Protein AF-A0A835GYW3-F1 (afdb_monomer)

Structure (mmCIF, N/CA/C/O backbone):
data_AF-A0A835GYW3-F1
#
_entry.id   AF-A0A835GYW3-F1
#
loop_
_atom_site.group_PDB
_atom_site.id
_atom_site.type_symbol
_atom_site.label_atom_id
_atom_site.label_alt_id
_atom_site.label_comp_id
_atom_site.label_asym_id
_atom_site.label_entity_id
_atom_site.label_seq_id
_atom_site.pdbx_PDB_ins_code
_atom_site.Cartn_x
_atom_site.Cartn_y
_atom_site.Cartn_z
_atom_site.occupancy
_atom_site.B_iso_or_equiv
_atom_site.auth_seq_id
_atom_site.auth_comp_id
_atom_site.auth_asym_id
_atom_site.auth_atom_id
_atom_site.pdbx_PDB_model_num
ATOM 1 N N . MET A 1 1 ? 26.606 41.442 0.304 1.00 38.06 1 MET A N 1
ATOM 2 C CA . MET A 1 1 ? 25.178 41.059 0.370 1.00 38.06 1 MET A CA 1
ATOM 3 C C . MET A 1 1 ? 25.011 39.679 -0.252 1.00 38.06 1 MET A C 1
ATOM 5 O O . MET A 1 1 ? 25.643 39.405 -1.262 1.00 38.06 1 MET A O 1
ATOM 9 N N . MET A 1 2 ? 24.256 38.820 0.438 1.00 37.53 2 MET A N 1
ATOM 10 C CA . MET A 1 2 ? 23.998 37.397 0.180 1.00 37.53 2 MET A CA 1
ATOM 11 C C . MET A 1 2 ? 23.360 37.100 -1.182 1.00 37.53 2 MET A C 1
ATOM 13 O O . MET A 1 2 ? 22.535 37.864 -1.668 1.00 37.53 2 MET A O 1
ATOM 17 N N . GLY A 1 3 ? 23.651 35.906 -1.697 1.00 36.19 3 GLY A N 1
ATOM 18 C CA . GLY A 1 3 ? 22.888 35.249 -2.753 1.00 36.19 3 GLY A CA 1
ATOM 19 C C . GLY A 1 3 ? 23.089 33.738 -2.671 1.00 36.19 3 GLY A C 1
ATOM 20 O O . GLY A 1 3 ? 23.813 33.161 -3.472 1.00 36.19 3 GLY A O 1
ATOM 21 N N . VAL A 1 4 ? 22.514 33.103 -1.647 1.00 43.41 4 VAL A N 1
ATOM 22 C CA . VAL A 1 4 ? 22.511 31.640 -1.505 1.00 43.41 4 VAL A CA 1
ATOM 23 C C . VAL A 1 4 ? 21.484 31.075 -2.487 1.00 43.41 4 VAL A C 1
ATOM 25 O O . VAL A 1 4 ? 20.283 31.253 -2.299 1.00 43.41 4 VAL A O 1
ATOM 28 N N . ALA A 1 5 ? 21.939 30.391 -3.537 1.00 41.69 5 ALA A N 1
ATOM 29 C CA . ALA A 1 5 ? 21.066 29.623 -4.419 1.00 41.69 5 ALA A CA 1
ATOM 30 C C . ALA A 1 5 ? 20.698 28.288 -3.745 1.00 41.69 5 ALA A C 1
ATOM 32 O O . ALA A 1 5 ? 21.351 27.267 -3.949 1.00 41.69 5 ALA A O 1
ATOM 33 N N . MET A 1 6 ? 19.651 28.297 -2.919 1.00 50.19 6 MET A N 1
ATOM 34 C CA . MET A 1 6 ? 18.930 27.081 -2.534 1.00 50.19 6 MET A CA 1
ATOM 35 C C . MET A 1 6 ? 17.898 26.757 -3.618 1.00 50.19 6 MET A C 1
ATOM 37 O O . MET A 1 6 ? 17.053 27.591 -3.933 1.00 50.19 6 MET A O 1
ATOM 41 N N . GLY A 1 7 ? 17.937 25.548 -4.186 1.00 43.59 7 GLY A N 1
ATOM 42 C CA . GLY A 1 7 ? 16.857 25.083 -5.067 1.00 43.59 7 GLY A CA 1
ATOM 43 C C . GLY A 1 7 ? 17.229 23.982 -6.060 1.00 43.59 7 GLY A C 1
ATOM 44 O O . GLY A 1 7 ? 16.914 24.102 -7.242 1.00 43.59 7 GLY A O 1
ATOM 45 N N . GLY A 1 8 ? 17.916 22.924 -5.616 1.00 43.34 8 GLY A N 1
ATOM 46 C CA . GLY A 1 8 ? 18.400 21.851 -6.498 1.00 43.34 8 GLY A CA 1
ATOM 47 C C . GLY A 1 8 ? 17.656 20.513 -6.424 1.00 43.34 8 GLY A C 1
ATOM 48 O O . GLY A 1 8 ? 17.867 19.669 -7.290 1.00 43.34 8 GLY A O 1
ATOM 49 N N . GLU A 1 9 ? 16.791 20.282 -5.434 1.00 49.44 9 GLU A N 1
ATOM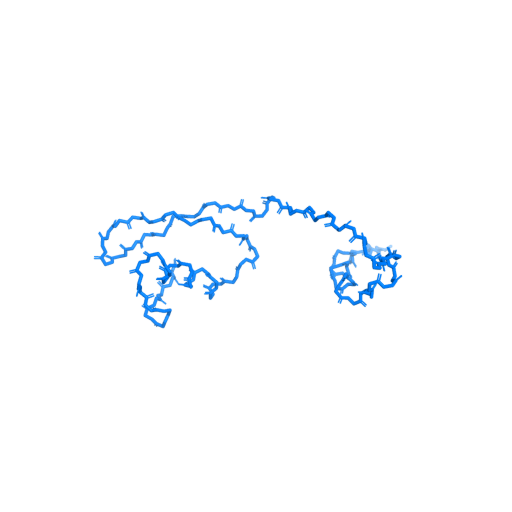 50 C CA . GLU A 1 9 ? 16.297 18.918 -5.165 1.00 49.44 9 GLU A CA 1
ATOM 51 C C . GLU A 1 9 ? 14.938 18.602 -5.816 1.00 49.44 9 GLU A C 1
ATOM 53 O O . GLU A 1 9 ? 14.677 17.458 -6.179 1.00 49.44 9 GLU A O 1
ATOM 58 N N . GLY A 1 10 ? 14.111 19.611 -6.118 1.00 41.16 10 GLY A N 1
ATOM 59 C CA . GLY A 1 10 ? 12.774 19.405 -6.704 1.00 41.16 10 GLY A CA 1
ATOM 60 C C . GLY A 1 10 ? 12.733 19.093 -8.210 1.00 41.16 10 GLY A C 1
ATOM 61 O O . GLY A 1 10 ? 11.715 18.625 -8.717 1.00 41.16 10 GLY A O 1
ATOM 62 N N . LYS A 1 11 ? 13.820 19.332 -8.961 1.00 39.75 11 LYS A N 1
ATOM 63 C CA . LYS A 1 11 ? 13.852 19.122 -10.427 1.00 39.75 11 LYS A CA 1
ATOM 64 C C . LYS 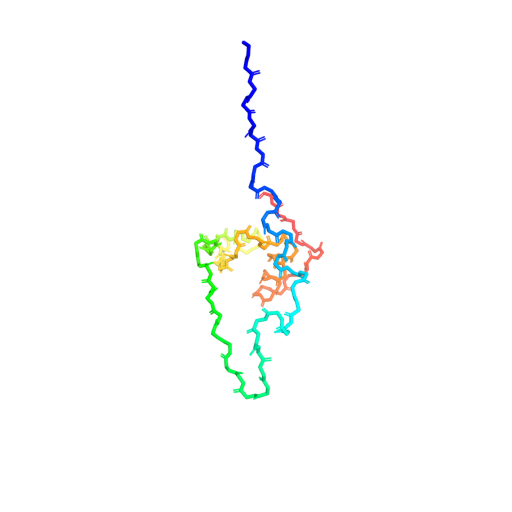A 1 11 ? 14.366 17.745 -10.854 1.00 39.75 11 LYS A C 1
ATOM 66 O O . LYS A 1 11 ? 14.198 17.373 -12.014 1.00 39.75 11 LYS A O 1
ATOM 71 N N . LYS A 1 12 ? 14.980 16.978 -9.947 1.00 47.44 12 LYS A N 1
ATOM 72 C CA . LYS A 1 12 ? 15.640 15.711 -10.299 1.00 47.44 12 LYS A CA 1
ATOM 73 C C . LYS A 1 12 ? 14.648 14.559 -10.499 1.00 47.44 12 LYS A C 1
ATOM 75 O O . LYS A 1 12 ? 14.888 13.701 -11.340 1.00 47.44 12 LYS A O 1
ATOM 80 N N . GLN A 1 13 ? 13.508 14.586 -9.805 1.00 48.38 13 GLN A N 1
ATOM 81 C CA . GLN A 1 13 ? 12.519 13.503 -9.861 1.00 48.38 13 GLN A CA 1
ATOM 82 C C . GLN A 1 13 ? 11.666 13.514 -11.144 1.00 48.38 13 GLN A C 1
ATOM 84 O O . GLN A 1 13 ? 11.294 12.454 -11.633 1.00 48.38 13 GLN A O 1
ATOM 89 N N . ARG A 1 14 ? 11.384 14.693 -11.724 1.00 47.81 14 ARG A N 1
ATOM 90 C CA . ARG A 1 14 ? 10.538 14.816 -12.931 1.00 47.81 14 ARG A CA 1
ATOM 91 C C . ARG A 1 14 ? 11.177 14.235 -14.195 1.00 47.81 14 ARG A C 1
ATOM 93 O O . ARG A 1 14 ? 10.464 13.701 -15.030 1.00 47.81 14 ARG A O 1
ATOM 100 N N . ARG A 1 15 ? 12.508 14.296 -14.315 1.00 58.47 15 ARG A N 1
ATOM 101 C CA . ARG A 1 15 ? 13.217 13.889 -15.540 1.00 58.47 15 ARG A CA 1
ATOM 102 C C . ARG A 1 15 ? 13.200 12.382 -15.798 1.00 58.47 15 ARG A C 1
ATOM 104 O O . ARG A 1 15 ? 13.288 11.992 -16.950 1.00 58.47 15 ARG A O 1
ATOM 111 N N . GLN A 1 16 ? 13.074 11.545 -14.765 1.00 59.78 16 GLN A N 1
ATOM 112 C CA . GLN A 1 16 ? 13.199 10.087 -14.920 1.00 59.78 16 GLN A CA 1
ATOM 113 C C . GLN A 1 16 ? 12.041 9.458 -15.712 1.00 59.78 16 GLN A C 1
ATOM 115 O O . GLN A 1 16 ? 12.259 8.492 -16.433 1.00 59.78 16 GLN A O 1
ATOM 120 N N . ASN A 1 17 ? 10.828 10.018 -15.629 1.00 61.12 17 ASN A N 1
ATOM 121 C CA . ASN A 1 17 ? 9.649 9.457 -16.305 1.00 61.12 17 ASN A CA 1
ATOM 122 C C . ASN A 1 17 ? 9.512 9.887 -17.777 1.00 61.12 17 ASN A C 1
ATOM 124 O O . ASN A 1 17 ? 8.608 9.417 -18.462 1.00 61.12 17 ASN A O 1
ATOM 128 N N . GLU A 1 18 ? 10.376 10.783 -18.258 1.00 79.81 18 GLU A N 1
ATOM 129 C CA . GLU A 1 18 ? 10.352 11.307 -19.633 1.00 79.81 18 GLU A CA 1
ATOM 130 C C . GLU A 1 18 ? 11.446 10.687 -20.522 1.00 79.81 18 GLU A C 1
ATOM 132 O O . GLU A 1 18 ? 11.483 10.945 -21.726 1.00 79.81 18 GLU A O 1
ATOM 137 N N . GLN A 1 19 ? 12.337 9.868 -19.952 1.00 85.94 19 GLN A N 1
ATOM 138 C CA . GLN A 1 19 ? 13.408 9.198 -20.695 1.00 85.94 19 GLN A CA 1
ATOM 139 C C . GLN A 1 19 ? 12.851 8.005 -21.480 1.00 85.94 19 GLN A C 1
ATOM 141 O O . GLN A 1 19 ? 12.037 7.228 -20.975 1.00 85.94 19 GLN A O 1
ATOM 146 N N . LYS A 1 20 ? 13.285 7.849 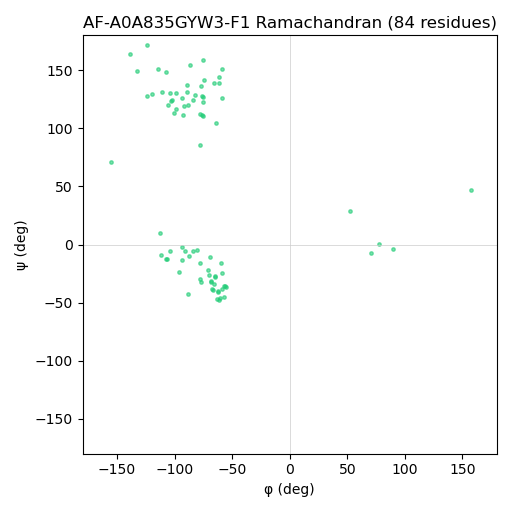-22.732 1.00 88.44 20 LYS A N 1
ATOM 147 C CA . LYS A 1 20 ? 12.860 6.758 -23.613 1.00 88.44 20 LYS A CA 1
ATOM 148 C C . LYS A 1 20 ? 13.734 5.528 -23.387 1.00 88.44 20 LYS A C 1
ATOM 150 O O . LYS A 1 20 ? 14.901 5.633 -23.037 1.00 88.44 20 LYS A O 1
ATOM 155 N N . VAL A 1 21 ? 13.198 4.346 -23.689 1.00 89.00 21 VAL A N 1
ATOM 156 C CA . VAL A 1 21 ? 13.926 3.061 -23.600 1.00 89.00 21 VAL A CA 1
ATOM 157 C C . VAL A 1 21 ? 15.226 3.071 -24.423 1.00 89.00 21 VAL A C 1
ATOM 159 O O . VAL A 1 21 ? 16.240 2.535 -23.982 1.00 89.00 21 VAL A O 1
ATOM 162 N N . VAL A 1 22 ? 15.218 3.739 -25.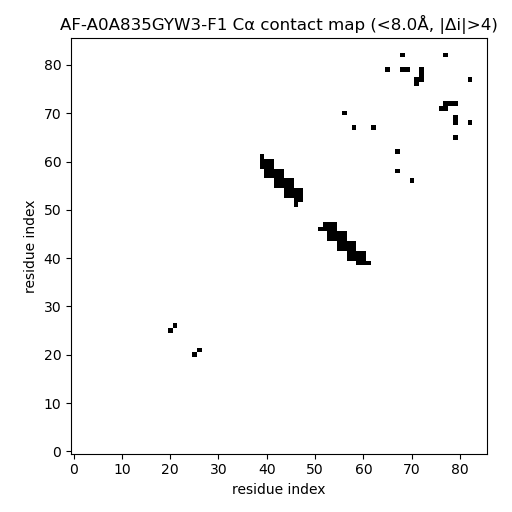583 1.00 90.69 22 VAL A N 1
ATOM 163 C CA . VAL A 1 22 ? 16.401 3.891 -26.450 1.00 90.69 22 VAL A CA 1
ATOM 164 C C . VAL A 1 22 ? 17.522 4.706 -25.801 1.00 90.69 22 VAL A C 1
ATOM 166 O O . VAL A 1 22 ? 18.689 4.455 -26.080 1.00 90.69 22 VAL A O 1
ATOM 169 N N . ASP A 1 23 ? 17.193 5.614 -24.878 1.00 92.50 23 ASP A N 1
ATOM 170 C CA . ASP A 1 23 ? 18.183 6.445 -24.183 1.00 92.50 23 ASP A CA 1
ATOM 171 C C . ASP A 1 23 ? 19.052 5.616 -23.209 1.00 92.50 23 ASP A C 1
ATOM 173 O O . ASP A 1 23 ? 20.061 6.108 -22.709 1.00 92.50 23 ASP A O 1
ATOM 177 N N . TYR A 1 24 ? 18.679 4.351 -22.958 1.00 87.31 24 TYR A N 1
ATOM 178 C CA . TYR A 1 24 ? 19.372 3.394 -22.087 1.00 87.31 24 TYR A CA 1
ATOM 179 C C . TYR A 1 24 ? 19.998 2.202 -22.838 1.00 87.31 24 TYR A C 1
ATOM 181 O O . TYR A 1 24 ? 20.406 1.236 -22.197 1.00 87.31 24 TYR A O 1
ATOM 189 N N . ASP A 1 25 ? 20.047 2.232 -24.177 1.00 89.62 25 ASP A N 1
ATOM 190 C CA . ASP A 1 25 ? 20.536 1.130 -25.035 1.00 89.62 25 ASP A CA 1
ATOM 191 C C . ASP A 1 25 ? 19.872 -0.241 -24.760 1.00 89.62 25 ASP A C 1
ATOM 193 O O . ASP A 1 25 ? 20.457 -1.307 -24.964 1.00 89.62 25 ASP A O 1
ATOM 197 N N . ILE A 1 26 ? 18.619 -0.231 -24.296 1.00 91.50 26 ILE A N 1
ATOM 198 C CA . ILE A 1 26 ? 17.840 -1.450 -24.055 1.00 91.50 26 ILE A CA 1
ATOM 199 C C . ILE A 1 26 ? 17.357 -2.008 -25.402 1.00 91.50 26 ILE A C 1
ATOM 201 O O . ILE A 1 26 ? 16.733 -1.300 -26.196 1.00 91.50 26 ILE A O 1
ATOM 205 N N . LYS A 1 27 ? 17.615 -3.298 -25.649 1.00 95.31 27 LYS A N 1
ATOM 206 C CA . LYS A 1 27 ? 17.338 -4.004 -26.912 1.00 95.31 27 LYS A CA 1
ATOM 207 C C . LYS A 1 27 ? 16.456 -5.234 -26.684 1.00 95.31 27 LYS A C 1
ATOM 209 O O . LYS A 1 27 ? 16.184 -5.636 -25.553 1.00 95.31 27 LYS A O 1
ATOM 214 N N . ASN A 1 28 ? 16.006 -5.851 -27.778 1.00 94.25 28 ASN A N 1
ATOM 215 C CA . ASN A 1 28 ? 15.306 -7.133 -27.711 1.00 94.25 28 ASN A CA 1
ATOM 216 C C . ASN A 1 28 ? 16.218 -8.186 -27.048 1.00 94.25 28 ASN A C 1
ATOM 218 O O . ASN A 1 28 ? 17.360 -8.361 -27.466 1.00 94.25 28 ASN A O 1
ATOM 222 N N . GLY A 1 29 ? 15.722 -8.836 -25.994 1.00 94.25 29 GLY A N 1
ATOM 223 C CA . GLY A 1 29 ? 16.475 -9.799 -25.187 1.00 94.25 29 GLY A CA 1
ATOM 224 C C . GLY A 1 29 ? 17.247 -9.204 -24.001 1.00 94.25 29 GLY A C 1
ATOM 225 O O . GLY A 1 29 ? 17.820 -9.963 -23.225 1.00 94.25 29 GLY A O 1
ATOM 226 N N . SER A 1 30 ? 17.257 -7.879 -23.811 1.00 94.56 30 SER A N 1
ATOM 227 C CA . SER A 1 30 ? 17.846 -7.263 -22.614 1.00 94.56 30 SER A CA 1
ATOM 228 C C . SER A 1 30 ? 17.061 -7.628 -21.344 1.00 94.56 30 SER A C 1
ATOM 230 O O . SER A 1 30 ? 15.832 -7.606 -21.335 1.00 94.56 30 SER A O 1
ATOM 232 N N . ILE A 1 31 ? 17.776 -7.904 -20.248 1.00 88.88 31 ILE A N 1
ATOM 233 C CA . ILE A 1 31 ? 17.199 -8.145 -18.916 1.00 88.88 31 ILE A CA 1
ATOM 234 C C . ILE A 1 31 ? 17.401 -6.887 -18.065 1.00 88.88 31 ILE A C 1
ATOM 236 O O . ILE A 1 31 ? 18.530 -6.437 -17.879 1.00 88.88 31 ILE A O 1
ATOM 240 N N . ILE A 1 32 ? 16.312 -6.322 -17.540 1.00 91.62 32 ILE A N 1
ATOM 241 C CA . ILE A 1 32 ? 16.345 -5.128 -16.685 1.00 91.62 32 ILE A CA 1
ATOM 242 C C . ILE A 1 32 ? 16.269 -5.559 -15.218 1.00 91.62 32 ILE A C 1
ATOM 244 O O . ILE A 1 32 ? 15.254 -6.094 -14.773 1.00 91.62 32 ILE A O 1
ATOM 248 N N . SER A 1 33 ? 17.324 -5.276 -14.454 1.00 83.38 33 SER A N 1
ATOM 249 C CA . SER A 1 33 ? 17.337 -5.450 -12.998 1.00 83.38 33 SER A CA 1
ATOM 250 C C . SER A 1 33 ? 16.825 -4.184 -12.314 1.00 83.38 33 SER A C 1
ATOM 252 O O . SER A 1 33 ? 17.412 -3.113 -12.456 1.00 83.38 33 SER A O 1
ATOM 254 N N . VAL A 1 34 ? 15.737 -4.300 -11.552 1.00 81.50 34 VAL A N 1
ATOM 255 C CA . VAL A 1 34 ? 15.120 -3.175 -10.832 1.00 81.50 34 VAL A CA 1
ATO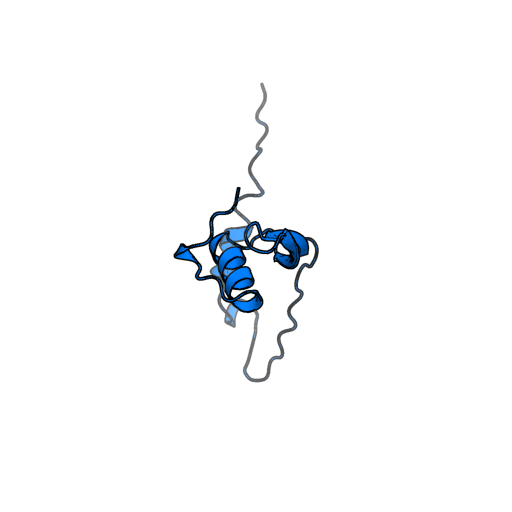M 256 C C . VAL A 1 34 ? 15.505 -3.230 -9.355 1.00 81.50 34 VAL A C 1
ATOM 258 O O . VAL A 1 34 ? 15.231 -4.220 -8.680 1.00 81.50 34 VAL A O 1
ATOM 261 N N . PHE A 1 35 ? 16.096 -2.150 -8.833 1.00 76.00 35 PHE A N 1
ATOM 262 C CA . PHE A 1 35 ? 16.293 -1.976 -7.393 1.00 76.00 35 PHE A CA 1
ATOM 263 C C . PHE A 1 35 ? 15.107 -1.218 -6.794 1.00 76.00 35 PHE A C 1
ATOM 265 O O . PHE A 1 35 ? 14.830 -0.075 -7.159 1.00 76.00 35 PHE A O 1
ATOM 272 N N . LEU A 1 36 ? 14.403 -1.856 -5.861 1.00 70.19 36 LEU A N 1
ATOM 273 C CA . LEU A 1 36 ? 13.344 -1.218 -5.089 1.00 70.19 36 LEU A CA 1
ATOM 274 C C . LEU A 1 36 ? 13.956 -0.664 -3.807 1.00 70.19 36 LEU A C 1
ATOM 276 O O . LEU A 1 36 ? 14.355 -1.424 -2.927 1.00 70.19 36 LEU A O 1
ATO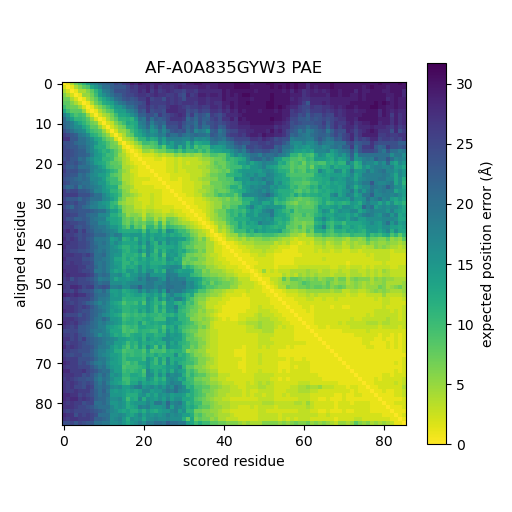M 280 N N . ASP A 1 37 ? 14.014 0.661 -3.703 1.00 71.31 37 ASP A N 1
ATOM 281 C CA . ASP A 1 37 ? 14.432 1.319 -2.472 1.00 71.31 37 ASP A CA 1
ATOM 282 C C . ASP A 1 37 ? 13.431 1.021 -1.346 1.00 71.31 37 ASP A C 1
ATOM 284 O O . ASP A 1 37 ? 12.316 1.549 -1.317 1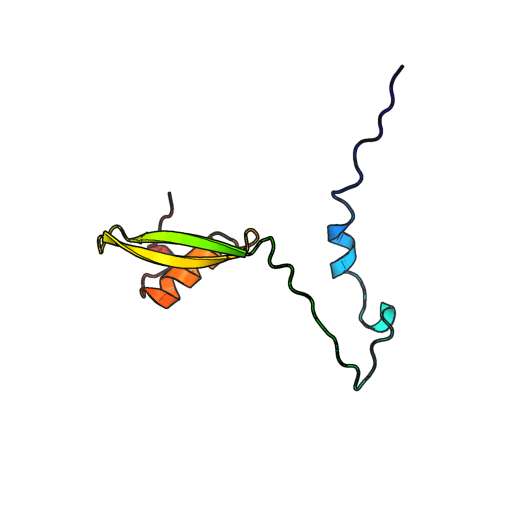.00 71.31 37 ASP A O 1
ATOM 288 N N . SER A 1 38 ? 13.827 0.140 -0.427 1.00 77.75 38 SER A N 1
ATOM 289 C CA . SER A 1 38 ? 13.014 -0.289 0.708 1.00 77.75 38 SER A CA 1
ATOM 290 C C . SER A 1 38 ? 13.019 0.704 1.867 1.00 77.75 38 SER A C 1
ATOM 292 O O . SER A 1 38 ? 12.260 0.498 2.810 1.00 77.75 38 SER A O 1
ATOM 294 N N . ARG A 1 39 ? 13.798 1.796 1.808 1.00 84.94 39 ARG A N 1
ATOM 295 C CA . ARG A 1 39 ? 13.834 2.819 2.873 1.00 84.94 39 ARG A CA 1
ATOM 296 C C . ARG A 1 39 ? 12.472 3.460 3.132 1.00 84.94 39 ARG A C 1
ATOM 298 O O . ARG A 1 39 ? 12.219 3.930 4.233 1.00 84.94 39 ARG A O 1
ATOM 305 N N . PHE A 1 40 ? 11.592 3.447 2.133 1.00 84.75 40 PHE A N 1
ATOM 306 C CA . PHE A 1 40 ? 10.225 3.952 2.246 1.00 84.75 40 PHE A CA 1
ATOM 307 C C . PHE A 1 40 ? 9.207 2.871 2.612 1.00 84.75 40 PHE A C 1
ATOM 309 O O . PHE A 1 40 ? 8.032 3.184 2.767 1.00 84.75 40 PHE A O 1
ATOM 316 N N . ARG A 1 41 ? 9.610 1.603 2.759 1.00 90.19 41 ARG A N 1
ATOM 317 C CA . ARG A 1 41 ? 8.707 0.564 3.253 1.00 90.19 41 ARG A CA 1
ATOM 318 C C . ARG A 1 41 ? 8.651 0.603 4.769 1.00 90.19 41 ARG A C 1
ATOM 320 O O . ARG A 1 41 ? 9.672 0.541 5.445 1.00 90.19 41 ARG A O 1
ATOM 327 N N . THR A 1 42 ? 7.439 0.645 5.297 1.00 93.25 42 THR A N 1
ATOM 328 C CA . THR A 1 42 ? 7.176 0.577 6.731 1.00 93.25 42 THR A CA 1
ATOM 329 C C . THR A 1 42 ? 5.969 -0.311 7.006 1.00 93.25 42 THR A C 1
ATOM 331 O O . THR A 1 42 ? 5.188 -0.625 6.104 1.00 93.25 42 THR A O 1
ATOM 334 N N . LYS A 1 43 ? 5.819 -0.733 8.260 1.00 94.12 43 LYS A N 1
ATOM 335 C CA . LYS A 1 43 ? 4.637 -1.445 8.741 1.00 94.12 43 LYS A CA 1
ATOM 336 C C . LYS A 1 43 ? 3.789 -0.494 9.561 1.00 94.12 43 LYS A C 1
ATOM 338 O O . LYS A 1 43 ? 4.292 0.147 10.478 1.00 94.12 43 LYS A O 1
ATOM 343 N N . ILE A 1 44 ? 2.501 -0.446 9.249 1.00 95.00 44 ILE A N 1
ATOM 344 C CA . ILE A 1 44 ? 1.511 0.283 10.041 1.00 95.00 44 ILE A CA 1
ATOM 345 C C . ILE A 1 44 ? 0.513 -0.690 10.658 1.00 95.00 44 ILE A C 1
ATOM 347 O O . ILE A 1 44 ? 0.217 -1.747 10.092 1.00 95.00 44 ILE A O 1
ATOM 351 N N . HIS A 1 45 ? -0.023 -0.303 11.812 1.00 95.69 45 HIS A N 1
ATOM 352 C CA . HIS A 1 45 ? -1.112 -1.007 12.472 1.00 95.69 45 HIS A CA 1
ATOM 353 C C . HIS A 1 45 ? -2.396 -0.202 12.305 1.00 95.69 45 HIS A C 1
ATOM 355 O O . HIS A 1 45 ? -2.477 0.942 12.744 1.00 95.69 45 HIS A O 1
ATOM 361 N N . VAL A 1 46 ? -3.399 -0.803 11.675 1.00 94.69 46 VAL A N 1
ATOM 362 C CA . VAL A 1 46 ? -4.719 -0.196 11.504 1.00 94.69 46 VAL A CA 1
ATOM 363 C C . VAL A 1 46 ? -5.646 -0.806 12.542 1.00 94.69 46 VAL A C 1
ATOM 365 O O . VAL A 1 46 ? -5.928 -2.003 12.494 1.00 94.69 46 VAL A O 1
ATOM 368 N N . LYS A 1 47 ? -6.100 0.002 13.503 1.00 94.44 47 LYS A N 1
ATOM 369 C CA . LYS A 1 47 ? -7.079 -0.437 14.501 1.00 94.44 47 LYS A CA 1
ATOM 370 C C . LYS A 1 47 ? -8.468 -0.444 13.874 1.00 94.44 47 LYS A C 1
ATOM 372 O O . LYS A 1 47 ? -9.032 0.609 13.590 1.00 94.44 47 LYS A O 1
ATOM 377 N N . MET A 1 48 ? -9.039 -1.630 13.710 1.00 91.94 48 MET A N 1
ATOM 378 C CA . MET A 1 48 ? -10.403 -1.770 13.215 1.00 91.94 48 MET A CA 1
ATOM 379 C C . MET A 1 48 ? -11.381 -1.434 14.343 1.00 91.94 48 MET A C 1
ATOM 381 O O . MET A 1 48 ? -11.473 -2.177 15.315 1.00 91.94 48 MET A O 1
ATOM 385 N N . LEU A 1 49 ? -12.113 -0.320 14.248 1.00 90.31 49 LEU A N 1
ATOM 386 C CA . LEU A 1 49 ? -13.054 0.078 15.306 1.00 90.31 49 LEU A CA 1
ATOM 387 C C . LEU A 1 49 ? -14.228 -0.902 15.456 1.00 90.31 49 LEU A C 1
ATOM 389 O O . LEU A 1 49 ? -14.672 -1.144 16.571 1.00 90.31 49 LEU A O 1
ATOM 393 N N . GLN A 1 50 ? -14.688 -1.499 14.351 1.00 83.75 50 GLN A N 1
ATOM 394 C CA . GLN A 1 50 ? -15.805 -2.452 14.355 1.00 83.75 50 GLN A CA 1
ATOM 395 C C . GLN A 1 50 ? -15.465 -3.768 15.068 1.00 83.75 50 GLN A C 1
ATOM 397 O O . GLN A 1 50 ? -16.310 -4.328 15.757 1.00 83.75 50 GLN A O 1
ATOM 402 N N . THR A 1 51 ? -14.236 -4.271 14.909 1.00 86.56 51 THR A N 1
ATOM 403 C CA . THR A 1 51 ? -13.820 -5.576 15.456 1.00 86.56 51 THR A CA 1
ATOM 404 C C . THR A 1 51 ? -12.876 -5.454 16.653 1.00 86.56 51 THR A C 1
ATOM 406 O O . THR A 1 51 ? -12.602 -6.444 17.329 1.00 86.56 51 THR A O 1
ATOM 409 N N . GLY A 1 52 ? -12.335 -4.260 16.908 1.00 87.12 52 GLY A N 1
ATOM 410 C CA . GLY A 1 52 ? -11.355 -3.966 17.956 1.00 87.12 52 GLY A CA 1
ATOM 411 C C . GLY A 1 52 ? -9.958 -4.548 17.716 1.00 87.12 52 GLY A C 1
ATOM 412 O O . GLY A 1 52 ? -9.033 -4.223 18.462 1.00 87.12 52 GLY A O 1
ATOM 413 N N . LYS A 1 53 ? -9.775 -5.386 16.689 1.00 90.62 53 LYS A N 1
ATOM 414 C CA . LYS A 1 53 ? -8.515 -6.083 16.409 1.00 90.62 53 LYS A CA 1
ATOM 415 C C . LYS A 1 53 ? -7.673 -5.283 15.411 1.00 90.62 53 LYS A C 1
ATOM 417 O O . LYS A 1 53 ? -8.174 -4.940 14.341 1.00 90.62 53 LYS A O 1
ATOM 422 N N . PRO A 1 54 ? -6.408 -4.960 15.729 1.00 93.62 54 PRO A N 1
ATOM 423 C CA . PRO A 1 54 ? -5.540 -4.284 14.783 1.00 93.62 54 PRO A CA 1
ATOM 424 C C . PRO A 1 54 ? -5.065 -5.242 13.688 1.00 93.62 54 PRO A C 1
ATOM 426 O O . PRO A 1 54 ? -4.721 -6.392 13.963 1.00 93.62 54 PRO A O 1
ATOM 429 N N . ILE A 1 55 ? -4.980 -4.740 12.459 1.00 94.62 55 ILE A N 1
ATOM 430 C CA . ILE A 1 55 ? -4.342 -5.431 11.337 1.00 94.62 55 ILE A CA 1
ATOM 431 C C . ILE A 1 55 ? -3.009 -4.772 11.001 1.00 94.62 55 ILE A C 1
ATOM 433 O O . ILE A 1 55 ? -2.849 -3.560 11.141 1.00 94.62 55 ILE A O 1
ATOM 437 N N . THR A 1 56 ? -2.054 -5.562 10.518 1.00 96.12 56 THR A N 1
ATOM 438 C CA . THR A 1 56 ? -0.756 -5.048 10.061 1.00 96.12 56 THR A CA 1
ATOM 439 C C . THR A 1 56 ? -0.753 -4.913 8.544 1.00 96.12 56 THR A C 1
ATOM 441 O O . THR A 1 56 ? -1.092 -5.865 7.831 1.00 96.12 56 THR A O 1
ATOM 444 N N . LEU A 1 57 ? -0.336 -3.754 8.040 1.00 95.69 57 LEU A N 1
ATOM 445 C CA . LEU A 1 57 ? -0.126 -3.501 6.616 1.00 95.69 57 LEU A CA 1
ATOM 446 C C . LEU A 1 57 ? 1.332 -3.122 6.366 1.00 95.69 57 LEU A C 1
ATOM 448 O O . LEU A 1 57 ? 1.847 -2.208 7.003 1.00 95.69 57 LEU A O 1
ATOM 452 N N . ASP A 1 58 ? 1.969 -3.788 5.404 1.00 93.31 58 ASP A N 1
ATOM 453 C CA . ASP A 1 58 ? 3.173 -3.258 4.767 1.00 93.31 58 ASP A CA 1
ATOM 454 C C . ASP A 1 58 ? 2.741 -2.151 3.806 1.00 93.31 58 ASP A C 1
ATOM 456 O O . ASP A 1 58 ? 1.871 -2.376 2.958 1.00 93.31 58 ASP A O 1
ATOM 460 N N . VAL A 1 59 ? 3.326 -0.967 3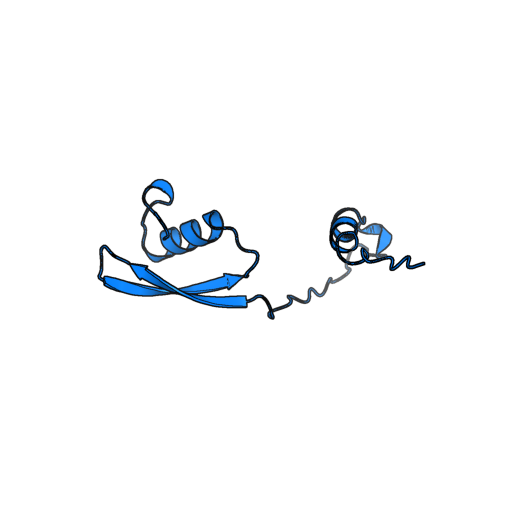.936 1.00 92.81 59 VAL A N 1
ATOM 461 C CA . VAL A 1 59 ? 3.018 0.205 3.109 1.00 92.81 59 VAL A CA 1
ATOM 462 C C . VAL A 1 59 ? 4.303 0.845 2.610 1.00 92.81 59 VAL A C 1
ATOM 464 O O . VAL A 1 59 ? 5.342 0.774 3.267 1.00 92.81 59 VAL A O 1
ATOM 467 N N . ASP A 1 60 ? 4.236 1.459 1.435 1.00 92.50 60 ASP A N 1
ATOM 468 C CA . ASP A 1 60 ? 5.258 2.407 1.000 1.00 92.50 60 ASP A CA 1
ATOM 469 C C . ASP A 1 60 ? 4.850 3.803 1.491 1.00 92.50 60 ASP A C 1
ATOM 471 O O . ASP A 1 60 ? 3.682 4.165 1.390 1.00 92.50 60 ASP A O 1
ATOM 475 N N . MET A 1 61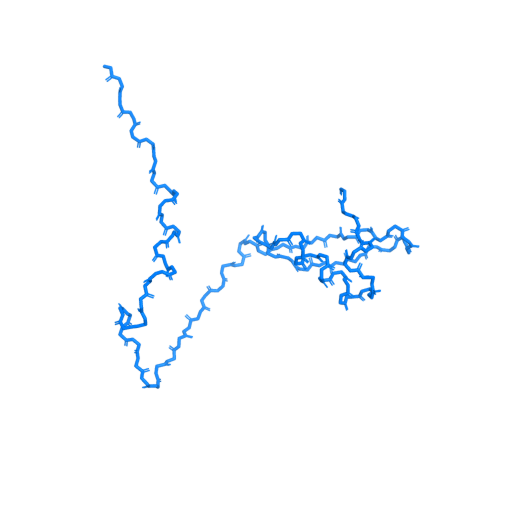 ? 5.775 4.610 2.009 1.00 89.94 61 MET A N 1
ATOM 476 C CA . MET A 1 61 ? 5.490 5.985 2.452 1.00 89.94 61 MET A CA 1
ATOM 477 C C . MET A 1 61 ? 4.959 6.881 1.320 1.00 89.94 61 MET A C 1
ATOM 479 O O . MET A 1 61 ? 4.408 7.945 1.588 1.00 89.94 61 MET A O 1
ATOM 483 N N . ARG A 1 62 ? 5.117 6.463 0.058 1.00 90.12 62 ARG A N 1
ATOM 484 C CA . ARG A 1 62 ? 4.571 7.134 -1.130 1.00 90.12 62 ARG A CA 1
ATOM 485 C C . ARG A 1 62 ? 3.182 6.623 -1.521 1.00 90.12 62 ARG A C 1
ATOM 487 O O . ARG A 1 62 ? 2.592 7.152 -2.462 1.00 90.12 62 ARG A O 1
ATOM 494 N N . ASP A 1 63 ? 2.670 5.589 -0.850 1.00 92.69 63 ASP A N 1
ATOM 495 C CA . ASP A 1 63 ? 1.315 5.101 -1.084 1.00 92.69 63 ASP A CA 1
ATOM 496 C C . ASP A 1 63 ? 0.299 6.202 -0.765 1.00 92.69 63 ASP A C 1
ATOM 498 O O . ASP A 1 63 ? 0.391 6.920 0.230 1.00 92.69 63 ASP A O 1
ATOM 502 N N . THR A 1 64 ? -0.727 6.309 -1.605 1.00 95.56 64 THR A N 1
ATOM 503 C CA . THR A 1 64 ? -1.852 7.205 -1.333 1.00 95.56 64 THR A CA 1
ATOM 504 C C . THR A 1 64 ? -2.770 6.610 -0.262 1.00 95.56 64 THR A C 1
ATOM 506 O O . THR A 1 64 ? -2.856 5.389 -0.101 1.00 95.56 64 THR A O 1
ATOM 509 N N . ILE A 1 65 ? -3.564 7.453 0.401 1.00 95.81 65 ILE A N 1
ATOM 510 C CA . ILE A 1 65 ? -4.626 6.988 1.308 1.00 95.81 65 ILE A CA 1
ATOM 511 C C . ILE A 1 65 ? -5.608 6.046 0.597 1.00 95.81 65 ILE A C 1
ATOM 513 O O . ILE A 1 65 ? -6.051 5.062 1.184 1.00 95.81 65 ILE A O 1
ATOM 517 N N . LEU A 1 66 ? -5.908 6.284 -0.685 1.00 97.69 66 LEU A N 1
ATOM 518 C CA . LEU A 1 66 ? -6.745 5.382 -1.478 1.00 97.69 66 LEU A CA 1
ATOM 519 C C . LEU A 1 66 ? -6.110 3.989 -1.614 1.00 97.69 66 LEU A C 1
ATOM 521 O O . LEU A 1 66 ? -6.810 2.980 -1.501 1.00 97.69 66 LEU A O 1
ATOM 525 N N . THR A 1 67 ? -4.791 3.924 -1.816 1.00 96.56 67 THR A N 1
ATOM 526 C CA . THR A 1 67 ? -4.040 2.663 -1.830 1.00 96.56 67 THR A CA 1
ATOM 527 C C . THR A 1 67 ? -4.163 1.947 -0.485 1.00 96.56 67 THR A C 1
ATOM 529 O O . THR A 1 67 ? -4.460 0.753 -0.464 1.00 96.56 67 THR A O 1
ATOM 532 N N . ILE A 1 68 ? -4.007 2.661 0.637 1.00 96.50 68 ILE A N 1
ATOM 533 C CA . ILE A 1 68 ? -4.157 2.087 1.985 1.00 96.50 68 ILE A CA 1
ATOM 534 C C . ILE A 1 68 ? -5.580 1.553 2.195 1.00 96.50 68 ILE A C 1
ATOM 536 O O . ILE A 1 68 ? -5.738 0.396 2.583 1.00 96.50 68 ILE A O 1
ATOM 540 N N . LYS A 1 69 ? -6.617 2.333 1.859 1.00 96.88 69 LYS A N 1
ATOM 541 C CA . LYS A 1 69 ? -8.017 1.892 1.982 1.00 96.88 69 LYS A CA 1
ATOM 542 C C . LYS A 1 69 ? -8.312 0.639 1.157 1.00 96.88 69 LYS A C 1
ATOM 544 O O . LYS A 1 69 ? -9.012 -0.267 1.608 1.00 96.88 69 LYS A O 1
ATOM 549 N N . ARG A 1 70 ? -7.734 0.532 -0.043 1.00 97.75 70 ARG A N 1
ATOM 550 C CA . ARG A 1 70 ? -7.848 -0.678 -0.873 1.00 97.75 70 ARG A CA 1
ATOM 551 C C . ARG A 1 70 ? -7.144 -1.880 -0.238 1.00 97.75 70 ARG A C 1
ATOM 553 O O . ARG A 1 70 ? -7.679 -2.982 -0.277 1.00 97.75 70 ARG A O 1
ATOM 560 N N . ARG A 1 71 ? -5.977 -1.686 0.389 1.00 96.56 71 ARG A N 1
ATOM 561 C CA . ARG A 1 71 ? -5.298 -2.758 1.143 1.00 96.56 71 ARG A CA 1
ATOM 562 C C . ARG A 1 71 ? -6.151 -3.241 2.323 1.00 96.56 71 ARG A C 1
ATOM 564 O O . ARG A 1 71 ? -6.227 -4.447 2.534 1.00 96.56 71 ARG A O 1
ATOM 571 N N . ILE A 1 72 ? -6.821 -2.335 3.042 1.00 95.50 72 ILE A N 1
ATOM 572 C CA . ILE A 1 72 ? -7.770 -2.685 4.116 1.00 95.50 72 ILE A CA 1
ATOM 573 C C . ILE A 1 72 ? -8.957 -3.472 3.546 1.00 95.50 72 ILE A C 1
ATOM 575 O O . ILE A 1 72 ? -9.282 -4.530 4.073 1.00 95.50 72 ILE A O 1
ATOM 579 N N . GLN A 1 73 ? -9.552 -3.018 2.435 1.00 96.25 73 GLN A N 1
ATOM 580 C CA . GLN A 1 73 ? -10.653 -3.728 1.769 1.00 96.25 73 GLN A CA 1
ATOM 581 C C . GLN A 1 73 ? -10.256 -5.159 1.391 1.00 96.25 73 GLN A C 1
ATOM 583 O O . GLN A 1 73 ? -11.013 -6.089 1.638 1.00 96.25 73 GLN A O 1
ATOM 588 N N . ASN A 1 74 ? -9.066 -5.349 0.821 1.00 95.88 74 ASN A N 1
ATOM 589 C CA . ASN A 1 74 ? -8.598 -6.672 0.414 1.00 95.88 74 ASN A CA 1
ATOM 590 C C . ASN A 1 74 ? -8.385 -7.627 1.599 1.00 95.88 74 ASN A C 1
ATOM 592 O O . ASN A 1 74 ? -8.478 -8.836 1.412 1.00 95.88 74 ASN A O 1
ATOM 596 N N . LYS A 1 75 ? -8.068 -7.108 2.793 1.00 94.19 75 LYS A N 1
ATOM 597 C CA . LYS A 1 75 ? -7.856 -7.931 3.993 1.00 94.19 75 LYS A CA 1
ATOM 598 C C . LYS A 1 75 ? -9.139 -8.197 4.776 1.00 94.19 75 LYS A C 1
ATOM 600 O O . LYS A 1 75 ? -9.352 -9.320 5.208 1.00 94.19 75 LYS A O 1
ATOM 605 N N . GLU A 1 76 ? -9.975 -7.176 4.940 1.00 93.69 76 GLU A N 1
ATOM 606 C CA . GLU A 1 76 ? -11.115 -7.203 5.866 1.00 93.69 76 GLU A CA 1
ATOM 607 C C . GLU A 1 76 ? -12.478 -7.192 5.156 1.00 93.69 76 GLU A C 1
ATOM 609 O O . GLU A 1 76 ? -13.511 -7.340 5.798 1.00 93.69 76 GLU A O 1
ATOM 614 N N . GLY A 1 77 ? -12.518 -6.971 3.840 1.00 93.38 77 GLY A N 1
ATOM 615 C CA . GLY A 1 77 ? -13.758 -6.917 3.056 1.00 93.38 77 GLY A CA 1
ATOM 616 C C . GLY A 1 77 ? -14.553 -5.611 3.177 1.00 93.38 77 GLY A C 1
ATOM 617 O O . GLY A 1 77 ? -15.590 -5.467 2.534 1.00 93.38 77 GLY A O 1
ATOM 618 N N . ILE A 1 78 ? -14.080 -4.629 3.952 1.00 92.69 78 ILE A N 1
ATOM 619 C CA . ILE A 1 78 ? -14.779 -3.349 4.142 1.00 92.69 78 ILE A CA 1
ATOM 620 C C . ILE A 1 78 ? -14.609 -2.469 2.902 1.00 92.69 78 ILE A C 1
ATOM 622 O O . ILE A 1 78 ? -13.485 -2.145 2.511 1.00 92.69 78 ILE A O 1
ATOM 626 N N . SER A 1 79 ? -15.714 -2.042 2.288 1.00 95.44 79 SER A N 1
ATOM 627 C CA . SER A 1 79 ? -15.658 -1.235 1.065 1.00 95.44 79 SER A CA 1
ATOM 628 C C . SER A 1 79 ? -14.929 0.098 1.286 1.00 95.44 79 SER A C 1
ATOM 630 O O . SER A 1 79 ? -15.047 0.725 2.336 1.00 95.44 79 SER A O 1
ATOM 632 N N . VAL A 1 80 ? -14.176 0.562 0.286 1.00 96.94 80 VAL A N 1
ATOM 633 C CA . VAL A 1 80 ? -13.343 1.779 0.391 1.00 96.94 80 VAL A CA 1
ATOM 634 C C . VAL A 1 80 ? -14.153 3.023 0.782 1.00 96.94 80 VAL A C 1
ATOM 636 O O . VAL A 1 80 ? -13.652 3.863 1.526 1.00 96.94 80 VAL A O 1
ATOM 639 N N . GLY A 1 81 ? -15.398 3.133 0.307 1.00 96.62 81 GLY A N 1
ATOM 640 C CA . GLY A 1 81 ? -16.288 4.258 0.615 1.00 96.62 81 GLY A CA 1
ATOM 641 C C . GLY A 1 81 ? -16.796 4.280 2.060 1.00 96.62 81 GLY A C 1
ATOM 642 O O . GLY A 1 81 ? -17.144 5.343 2.553 1.00 96.62 81 GLY A O 1
ATOM 643 N N . GLN A 1 82 ? -16.796 3.134 2.748 1.00 94.62 82 GLN A N 1
ATOM 644 C CA . GLN A 1 82 ? -17.181 3.022 4.162 1.00 94.62 82 GLN A CA 1
ATOM 645 C C . GLN A 1 82 ? -16.012 3.274 5.122 1.00 94.62 82 GLN A C 1
ATOM 647 O O . GLN A 1 82 ? -16.216 3.340 6.331 1.00 94.62 82 GLN A O 1
ATOM 652 N N . GLN A 1 83 ? -14.782 3.361 4.613 1.00 95.44 83 GLN A N 1
ATOM 653 C CA . GLN A 1 83 ? -13.602 3.540 5.449 1.00 95.44 83 GLN A CA 1
ATOM 654 C C . GLN A 1 83 ? -13.314 5.020 5.679 1.00 95.44 83 GLN A C 1
ATOM 656 O O . GLN A 1 83 ? -13.157 5.789 4.726 1.00 95.44 83 GLN A O 1
ATOM 661 N N . GLU A 1 84 ? -13.103 5.381 6.937 1.00 93.75 84 GLU A N 1
ATOM 662 C CA . GLU A 1 84 ? -12.602 6.683 7.363 1.00 93.75 84 GLU A CA 1
ATOM 663 C C . GLU A 1 84 ? -11.347 6.463 8.211 1.00 93.75 84 GLU A C 1
ATOM 665 O O . GLU A 1 84 ? -11.332 5.614 9.102 1.00 93.75 84 GLU A O 1
ATOM 670 N N . LEU A 1 85 ? -10.261 7.151 7.857 1.00 91.75 85 LEU A N 1
ATOM 671 C CA . LEU A 1 85 ? -8.978 7.070 8.555 1.00 91.75 85 LEU A CA 1
ATOM 672 C C . LEU A 1 85 ? -8.761 8.418 9.245 1.00 91.75 85 LEU A C 1
ATOM 674 O O . LEU A 1 85 ? -8.938 9.446 8.590 1.00 91.75 85 LEU A O 1
ATOM 678 N N . PHE A 1 86 ? -8.401 8.392 10.525 1.00 88.06 86 PHE A N 1
ATOM 679 C CA . PHE A 1 86 ? -8.218 9.559 11.392 1.00 88.06 86 PHE A CA 1
ATOM 680 C C . PHE A 1 86 ? -6.845 9.535 12.065 1.00 88.06 86 PHE A C 1
ATOM 682 O O . PHE A 1 86 ? -6.257 8.430 12.164 1.00 88.06 86 PHE A O 1
#

Solvent-accessible surface area (backbone atoms only — not comparable to full-atom values): 5960 Å² total; per-residue (Å²): 136,91,81,83,88,82,85,76,74,84,66,62,70,66,56,67,80,73,63,55,65,71,81,68,75,62,54,94,88,61,83,84,86,81,84,77,79,58,89,45,52,48,78,48,76,49,70,35,82,92,76,69,54,66,45,81,42,83,41,49,76,83,56,48,70,68,54,52,39,47,55,48,21,76,75,71,68,50,55,58,90,78,62,82,89,132

pLDDT: mean 82.3, std 18.93, range [36.19, 97.75]

Mean predicted aligned error: 12.03 Å

Foldseek 3Di:
DDDDDDDDDVPPVVPPVVDDPVNVVDDVPDDDDDDDDCPQWDKDWDQDPVVRDTDIDTDGVPDDPLNVLVVCCVVPVDDSVNDDDD

Secondary structure (DSSP, 8-state):
--------STTTTGGGGG--GGGGT--TTPPPPPP--GGGEEEEEEE-TTT--EEEEEEETT--HHHHHHHHHHHH---GGG----

InterPro domains:
  IPR000626 Ubiquitin-like domain [PF00240] (44-86)
  IPR000626 Ubiquitin-like domain [PS50053] (42-86)
  IPR019956 Ubiquitin domain [PR00348] (53-73)
  IPR019956 Ubiquitin domain [PR00348] (74-86)
  IPR029071 Ubiquitin-like domain superfamily [SSF54236] (14-86)
  IPR050158 Ubiquitin and ubiquitin-like [PTHR10666] (43-86)

Nearest PDB structures (foldseek):
  4efo-assembly2_B  TM=8.669E-01  e=2.265E-01  Homo sapiens
  2kd0-assembly1_A  TM=7.134E-01  e=8.345E-01  Arabidopsis thaliana
  5ia8-assembly2_B  TM=6.825E-01  e=3.776E+00  Homo sapiens
  7w3n-assembly1_A  TM=5.522E-01  e=2.036E+00  Homo sapiens
  6tda-assembly1_K  TM=2.806E-01  e=2.502E+00  Saccharomyces cerevisiae S288C

Organism: NCBI:txid261450

Sequence (86 aa):
MMGVAMGGEGKKQRRQNEQKVVDYDIKNGSIISVFLDSRFRTKIHVKMLQTGKPITLDVDMRDTILTIKRRIQNKEGISVGQQELF

Radius of gyration: 20.42 Å; Cα contacts (8 Å, |Δi|>4): 49; chains: 1; bounding box: 42×51×46 Å